Protein AF-A0A401RK71-F1 (afdb_monomer)

Radius of gyration: 22.91 Å; Cα contacts (8 Å, |Δi|>4): 150; chains: 1; bounding box: 46×30×60 Å

Sequence (146 aa):
MIRRAALREWEKRHPAGLNVVPADQKFPNTDPHWDNNRTRDRESMWDLREIVILGIKEATPRSQNFVKVFEVRQEKDETPSAFLKRLKEATRKYSGMDPDDPVAQGLLKVQFVTKSWPDIQKELQKLGGWSERQMEELLMCGTKCM

pLDDT: mean 89.31, std 7.31, range [56.97, 97.44]

Nearest PDB structures (foldseek):
  6hww-assembly1_A  TM=6.131E-01  e=3.857E-08  Murine leukemia virus
  6hwx-assembly1_A  TM=6.007E-01  e=9.084E-08  Murine leukemia virus
  6gza-assembly1_A  TM=9.324E-01  e=2.568E-05  Murine leukemia virus
  6gza-assembly1_B  TM=9.266E-01  e=6.361E-05  Murine leukemia virus
  5na2-assembly1_B  TM=4.641E-01  e=5.100E-03  Feline immunodeficiency virus (isolate Petaluma)

Structure (mmCIF, N/CA/C/O backbone):
data_AF-A0A401RK71-F1
#
_entry.id   AF-A0A401RK71-F1
#
loop_
_atom_site.group_PDB
_atom_site.id
_atom_site.type_symbol
_atom_site.label_atom_id
_atom_site.label_alt_id
_atom_site.label_comp_id
_atom_site.label_asym_id
_atom_site.label_entity_id
_atom_site.label_seq_id
_atom_site.pdbx_PDB_ins_code
_atom_site.Cartn_x
_atom_site.Cartn_y
_atom_site.Cartn_z
_atom_site.occupancy
_atom_site.B_iso_or_equiv
_atom_site.auth_seq_id
_atom_site.auth_comp_id
_atom_site.auth_asym_id
_atom_site.auth_atom_id
_atom_site.pdbx_PDB_model_num
ATOM 1 N N . MET A 1 1 ? 1.615 4.088 -23.167 1.00 85.75 1 MET A N 1
ATOM 2 C CA . MET A 1 1 ? 1.528 4.595 -21.774 1.00 85.75 1 MET A CA 1
ATOM 3 C C . MET A 1 1 ? 2.718 4.146 -20.928 1.00 85.75 1 MET A C 1
ATOM 5 O O . MET A 1 1 ? 3.445 5.014 -20.470 1.00 85.75 1 MET A O 1
ATOM 9 N N . ILE A 1 2 ? 2.983 2.837 -20.821 1.00 89.75 2 ILE A N 1
ATOM 10 C CA . ILE A 1 2 ? 4.098 2.242 -20.048 1.00 89.75 2 ILE A CA 1
ATOM 11 C C . ILE A 1 2 ? 5.460 2.875 -20.357 1.00 89.75 2 ILE A C 1
ATOM 13 O O . ILE A 1 2 ? 6.078 3.429 -19.457 1.00 89.75 2 ILE A O 1
ATOM 17 N N . ARG A 1 3 ? 5.898 2.882 -21.626 1.00 90.69 3 ARG A N 1
ATOM 18 C CA . ARG A 1 3 ? 7.203 3.452 -22.012 1.00 90.69 3 ARG A CA 1
ATOM 19 C C . ARG A 1 3 ? 7.369 4.905 -21.562 1.00 90.69 3 ARG A C 1
ATOM 21 O O . ARG A 1 3 ? 8.371 5.253 -20.960 1.00 90.69 3 ARG A O 1
ATOM 28 N N . ARG A 1 4 ? 6.363 5.753 -21.792 1.00 92.38 4 ARG A N 1
ATOM 29 C CA . ARG A 1 4 ? 6.404 7.167 -21.382 1.00 92.38 4 ARG A CA 1
ATOM 30 C C . ARG A 1 4 ? 6.546 7.326 -19.865 1.00 92.38 4 ARG A C 1
ATOM 32 O O . ARG A 1 4 ? 7.275 8.209 -19.429 1.00 92.38 4 ARG A O 1
ATOM 39 N N . ALA A 1 5 ? 5.843 6.511 -19.079 1.00 91.94 5 ALA A N 1
ATOM 40 C CA . ALA A 1 5 ? 5.959 6.529 -17.622 1.00 91.94 5 ALA A CA 1
ATOM 41 C C . ALA A 1 5 ? 7.342 6.039 -17.163 1.00 91.94 5 ALA A C 1
ATOM 43 O O . ALA A 1 5 ? 7.966 6.675 -16.322 1.00 91.94 5 ALA A O 1
ATOM 44 N N . ALA A 1 6 ? 7.846 4.980 -17.800 1.00 92.69 6 ALA A N 1
ATOM 45 C CA . ALA A 1 6 ? 9.162 4.404 -17.556 1.00 92.69 6 ALA A CA 1
ATOM 46 C C . ALA A 1 6 ? 10.297 5.423 -17.746 1.00 92.69 6 ALA A C 1
ATOM 48 O O . ALA A 1 6 ? 11.125 5.602 -16.860 1.00 92.69 6 ALA A O 1
ATOM 49 N N . LEU A 1 7 ? 10.294 6.126 -18.886 1.00 92.25 7 LEU A N 1
ATOM 50 C CA . LEU A 1 7 ? 11.311 7.126 -19.220 1.00 92.25 7 LEU A CA 1
ATOM 51 C C . LEU A 1 7 ? 11.302 8.294 -18.232 1.00 92.25 7 LEU A C 1
ATOM 53 O O . LEU A 1 7 ? 12.342 8.657 -17.696 1.00 92.25 7 LEU A O 1
ATOM 57 N N . ARG A 1 8 ? 10.111 8.827 -17.931 1.00 91.06 8 ARG A N 1
ATOM 58 C CA . ARG A 1 8 ? 9.947 9.917 -16.959 1.00 91.06 8 ARG A CA 1
ATOM 59 C C . ARG A 1 8 ? 10.480 9.541 -15.584 1.00 91.06 8 ARG A C 1
ATOM 61 O O . ARG A 1 8 ? 11.085 10.365 -14.911 1.00 91.06 8 ARG A O 1
ATOM 68 N N . GLU A 1 9 ? 10.205 8.320 -15.141 1.00 89.88 9 GLU A N 1
ATOM 69 C CA . GLU A 1 9 ? 10.644 7.853 -13.831 1.00 89.88 9 GLU A CA 1
ATOM 70 C C . GLU A 1 9 ? 12.154 7.571 -13.799 1.00 89.88 9 GLU A C 1
ATOM 72 O O . GLU A 1 9 ? 12.812 7.870 -12.805 1.00 89.88 9 GLU A O 1
ATOM 77 N N . TRP A 1 10 ? 12.731 7.084 -14.902 1.00 88.06 10 TRP A N 1
ATOM 78 C CA . TRP A 1 10 ? 14.181 6.954 -15.050 1.00 88.06 10 TRP A CA 1
ATOM 79 C C . TRP A 1 10 ? 14.895 8.305 -14.956 1.00 88.06 10 TRP A C 1
ATOM 81 O O . TRP A 1 10 ? 15.842 8.432 -14.184 1.00 88.06 10 TRP A O 1
ATOM 91 N N . GLU A 1 11 ? 14.422 9.312 -15.694 1.00 89.19 11 GLU A N 1
ATOM 92 C CA . GLU A 1 11 ? 14.987 10.670 -15.707 1.00 89.19 11 GLU A CA 1
ATOM 93 C C . GLU A 1 11 ? 14.926 11.340 -14.329 1.00 89.19 11 GLU A C 1
ATOM 95 O O . GLU A 1 11 ? 15.869 12.014 -13.925 1.00 89.19 11 GLU A O 1
ATOM 100 N N . LYS A 1 12 ? 13.844 11.125 -13.569 1.00 88.06 12 LYS A N 1
ATOM 101 C CA . LYS A 1 12 ? 13.742 11.616 -12.185 1.00 88.06 12 LYS A CA 1
ATOM 102 C C . LYS A 1 12 ? 14.789 10.993 -11.262 1.00 88.06 12 LYS A C 1
ATOM 104 O O . LYS A 1 12 ? 15.320 11.684 -10.399 1.00 88.06 12 LYS A O 1
ATOM 109 N N . ARG A 1 13 ? 15.044 9.687 -11.403 1.00 85.75 13 ARG A N 1
ATOM 110 C CA . ARG A 1 13 ? 15.998 8.9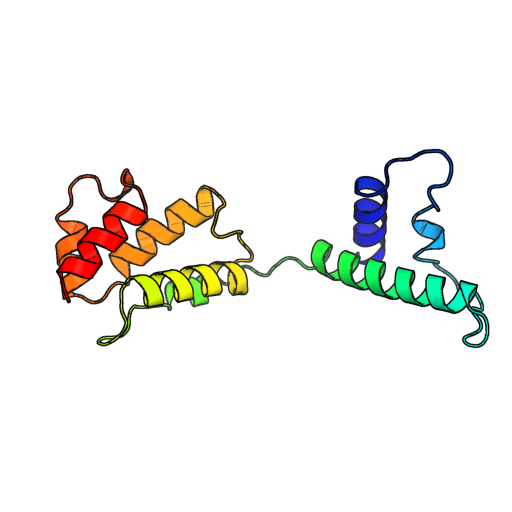41 -10.560 1.00 85.75 13 ARG A CA 1
ATOM 111 C C . ARG A 1 13 ? 17.449 9.186 -10.953 1.00 85.75 13 ARG A C 1
ATOM 113 O O . ARG A 1 13 ? 18.331 9.079 -10.108 1.00 85.75 13 ARG A O 1
ATOM 120 N N . HIS A 1 14 ? 17.675 9.523 -12.216 1.00 84.12 14 HIS A N 1
ATOM 121 C CA . HIS A 1 14 ? 18.986 9.786 -12.788 1.00 84.12 14 HIS A CA 1
ATOM 122 C C . HIS A 1 14 ? 18.979 11.183 -13.421 1.00 84.12 14 HIS A C 1
ATOM 124 O O . HIS A 1 14 ? 18.911 11.302 -14.649 1.00 84.12 14 HIS A O 1
ATOM 130 N N . PRO A 1 15 ? 19.001 12.250 -12.600 1.00 78.19 15 PRO A N 1
ATOM 131 C CA . PRO A 1 15 ? 19.027 13.614 -13.108 1.00 78.19 15 PRO A CA 1
ATOM 132 C C . PRO A 1 15 ? 20.245 13.822 -14.013 1.00 78.19 15 PRO A C 1
ATOM 134 O O . PRO A 1 15 ? 21.318 13.268 -13.768 1.00 78.19 15 PRO A O 1
ATOM 137 N N . ALA A 1 16 ? 20.066 14.609 -15.075 1.00 69.81 16 ALA A N 1
ATOM 138 C CA . ALA A 1 16 ? 21.075 14.787 -16.112 1.00 69.81 16 ALA A CA 1
ATOM 139 C C . ALA A 1 16 ? 22.424 15.245 -15.522 1.00 69.81 16 ALA A C 1
ATOM 141 O O . ALA A 1 16 ? 22.507 16.255 -14.825 1.00 69.81 16 ALA A O 1
ATOM 142 N N . GLY A 1 17 ? 23.481 14.497 -15.832 1.00 69.69 17 GLY A N 1
ATOM 143 C CA . GLY A 1 17 ? 24.851 14.748 -15.397 1.00 69.69 17 GLY A CA 1
ATOM 144 C C . GLY A 1 17 ? 25.845 14.023 -16.303 1.00 69.69 17 GLY A C 1
ATOM 145 O O . GLY A 1 17 ? 25.445 13.243 -17.173 1.00 69.69 17 GLY A O 1
ATOM 146 N N . LEU A 1 18 ? 27.147 14.269 -16.115 1.00 56.97 18 LEU A N 1
ATOM 147 C CA . LEU A 1 18 ? 28.174 13.520 -16.843 1.00 56.97 18 LEU A CA 1
ATOM 148 C C . LEU A 1 18 ? 28.004 12.021 -16.545 1.00 56.97 18 LEU A C 1
ATOM 150 O O . LEU A 1 18 ? 27.990 11.621 -15.385 1.00 56.97 18 LEU A O 1
ATOM 154 N N . ASN A 1 19 ? 27.920 11.207 -17.599 1.00 70.81 19 ASN A N 1
ATOM 155 C CA . ASN A 1 19 ? 27.836 9.739 -17.563 1.00 70.81 19 ASN A CA 1
ATOM 156 C C . ASN A 1 19 ? 26.460 9.120 -17.258 1.00 70.81 19 ASN A C 1
ATOM 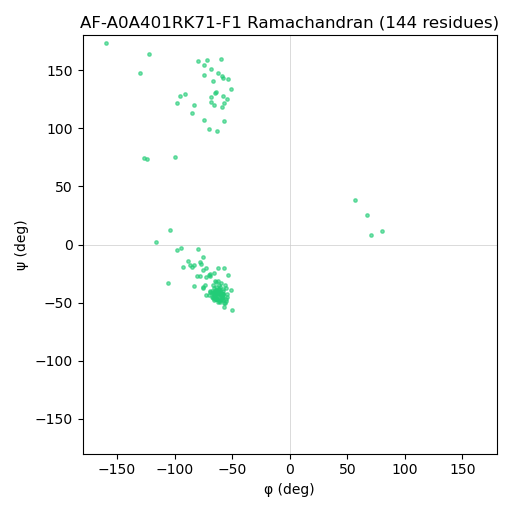158 O O . ASN A 1 19 ? 26.381 7.906 -17.066 1.00 70.81 19 ASN A O 1
ATOM 162 N N . VAL A 1 20 ? 25.366 9.889 -17.274 1.00 77.75 20 VAL A N 1
ATOM 163 C CA . VAL A 1 20 ? 24.018 9.296 -17.238 1.00 77.75 20 VAL A CA 1
ATOM 164 C C . VAL A 1 20 ? 23.602 8.876 -18.644 1.00 77.75 20 VAL A C 1
ATOM 166 O O . VAL A 1 20 ? 23.507 9.701 -19.552 1.00 77.75 20 VAL A O 1
ATOM 169 N N . VAL A 1 21 ? 23.340 7.582 -18.823 1.00 80.31 21 VAL A N 1
ATOM 170 C CA . VAL A 1 21 ? 22.805 7.052 -20.080 1.00 80.31 21 VAL A CA 1
ATOM 171 C C . VAL A 1 21 ? 21.364 7.551 -20.262 1.00 80.31 21 VAL A C 1
ATOM 173 O O . VAL A 1 21 ? 20.543 7.360 -19.354 1.00 80.31 21 VAL A O 1
ATOM 176 N N . PRO A 1 22 ? 21.035 8.162 -21.414 1.00 83.62 22 PRO A N 1
ATOM 177 C CA . PRO A 1 22 ? 19.683 8.607 -21.719 1.00 83.62 22 PRO A CA 1
ATOM 178 C C . PRO A 1 22 ? 18.636 7.494 -21.577 1.00 83.62 22 PRO A C 1
ATOM 180 O O . PRO A 1 22 ? 18.874 6.332 -21.917 1.00 83.62 22 PRO A O 1
ATOM 183 N N . ALA A 1 23 ? 17.453 7.851 -21.075 1.00 84.56 23 ALA A N 1
ATOM 184 C CA . ALA A 1 23 ? 16.382 6.895 -20.798 1.00 84.56 23 ALA A CA 1
ATOM 185 C C . ALA A 1 23 ? 15.936 6.124 -22.057 1.00 84.56 23 ALA A C 1
ATOM 187 O O . ALA A 1 23 ? 15.571 4.950 -21.994 1.00 84.56 23 ALA A O 1
ATOM 188 N N . ASP A 1 24 ? 15.979 6.771 -23.219 1.00 85.88 24 ASP A N 1
ATOM 189 C CA . ASP A 1 24 ? 15.628 6.200 -24.518 1.00 85.88 24 ASP A CA 1
ATOM 190 C C . ASP A 1 24 ? 16.623 5.136 -25.002 1.00 85.88 24 ASP A C 1
ATOM 192 O O . ASP A 1 24 ? 16.200 4.214 -25.698 1.00 85.88 24 ASP A O 1
ATOM 196 N N . GLN A 1 25 ? 17.892 5.192 -24.580 1.00 86.19 25 GLN A N 1
ATOM 197 C CA . GLN A 1 25 ? 18.854 4.104 -24.799 1.00 86.19 25 GLN A CA 1
ATOM 198 C C . GLN A 1 25 ? 18.579 2.890 -23.902 1.00 86.19 25 GLN A C 1
ATOM 200 O O . GLN A 1 25 ? 18.879 1.765 -24.295 1.00 86.19 25 GLN A O 1
ATOM 205 N N . LYS A 1 26 ? 17.986 3.094 -22.718 1.00 87.38 26 LYS A N 1
ATOM 206 C CA . LYS A 1 26 ? 17.570 2.001 -21.819 1.00 87.38 26 LYS A CA 1
ATOM 207 C C . LYS A 1 26 ? 16.235 1.373 -22.224 1.00 87.38 26 LYS A C 1
ATOM 209 O O . LYS A 1 26 ? 16.005 0.198 -21.960 1.00 87.38 26 LYS A O 1
ATOM 214 N N . PHE A 1 27 ? 15.366 2.134 -22.893 1.00 91.62 27 PHE A N 1
ATOM 215 C CA . PHE A 1 27 ? 14.113 1.643 -23.472 1.00 91.62 27 PHE A CA 1
ATOM 216 C C . PHE A 1 27 ? 14.020 2.006 -24.965 1.00 91.62 27 PHE A C 1
ATOM 218 O O . PHE A 1 27 ? 13.245 2.907 -25.333 1.00 91.62 27 PHE A O 1
ATOM 225 N N . PRO A 1 28 ? 14.775 1.307 -25.836 1.00 90.38 28 PRO A N 1
ATOM 226 C CA . PRO A 1 28 ? 14.783 1.582 -27.268 1.00 90.38 28 PRO A CA 1
ATOM 227 C C . PRO A 1 28 ? 13.399 1.362 -27.900 1.00 90.38 28 PRO A C 1
ATOM 229 O O . PRO A 1 28 ? 12.606 0.535 -27.451 1.00 90.38 28 PRO A O 1
ATOM 232 N N . ASN A 1 29 ? 13.085 2.154 -28.930 1.00 89.38 29 ASN A N 1
ATOM 233 C CA . ASN A 1 29 ? 11.833 2.053 -29.703 1.00 89.38 29 ASN A CA 1
ATOM 234 C C . ASN A 1 29 ? 11.929 1.083 -30.888 1.00 89.38 29 ASN A C 1
ATOM 236 O O . ASN A 1 29 ? 10.914 0.736 -31.486 1.00 89.38 29 ASN A O 1
ATOM 240 N N . THR A 1 30 ? 13.145 0.702 -31.252 1.00 90.31 30 THR A N 1
ATOM 241 C CA . THR A 1 30 ? 13.470 -0.206 -32.350 1.00 90.31 30 THR A CA 1
ATOM 242 C C . THR A 1 30 ? 14.264 -1.374 -31.793 1.00 90.31 30 THR A C 1
ATOM 244 O O . THR A 1 30 ? 14.787 -1.281 -30.683 1.00 90.31 30 THR A O 1
ATOM 247 N N . ASP A 1 31 ? 14.373 -2.457 -32.559 1.00 90.69 31 ASP A N 1
ATOM 248 C CA . ASP A 1 31 ? 15.255 -3.564 -32.199 1.00 90.69 31 ASP A CA 1
ATOM 249 C C . ASP A 1 31 ? 16.706 -3.053 -32.066 1.00 90.69 31 ASP A C 1
ATOM 251 O O . ASP A 1 31 ? 17.245 -2.518 -33.038 1.00 90.69 31 ASP A O 1
ATOM 255 N N . PRO A 1 32 ? 17.330 -3.148 -30.876 1.00 90.19 32 PRO A N 1
ATOM 256 C CA . PRO A 1 32 ? 18.712 -2.729 -30.680 1.00 90.19 32 PRO A CA 1
ATOM 257 C C . PRO A 1 32 ? 19.732 -3.769 -31.174 1.00 90.19 32 PRO A C 1
ATOM 259 O O . PRO A 1 32 ? 20.930 -3.500 -31.107 1.00 90.19 32 PRO A O 1
ATOM 262 N N . HIS A 1 33 ? 19.281 -4.942 -31.640 1.00 94.19 33 HIS A N 1
ATOM 263 C CA . HIS A 1 33 ? 20.123 -6.064 -32.067 1.00 94.19 33 HIS A CA 1
ATOM 264 C C . HIS A 1 33 ? 21.101 -6.545 -30.980 1.00 94.19 33 HIS A C 1
ATOM 266 O O . HIS A 1 33 ? 22.247 -6.897 -31.263 1.00 94.19 33 HIS A O 1
ATOM 272 N N . TRP A 1 34 ? 20.649 -6.551 -29.723 1.00 92.81 34 TRP A N 1
ATOM 273 C CA . TRP A 1 34 ? 21.445 -7.020 -28.590 1.00 92.81 34 TRP A CA 1
ATOM 274 C C . TRP A 1 34 ? 21.746 -8.520 -28.689 1.00 92.81 34 TRP A C 1
ATOM 276 O O . TRP A 1 34 ? 20.842 -9.340 -28.846 1.00 92.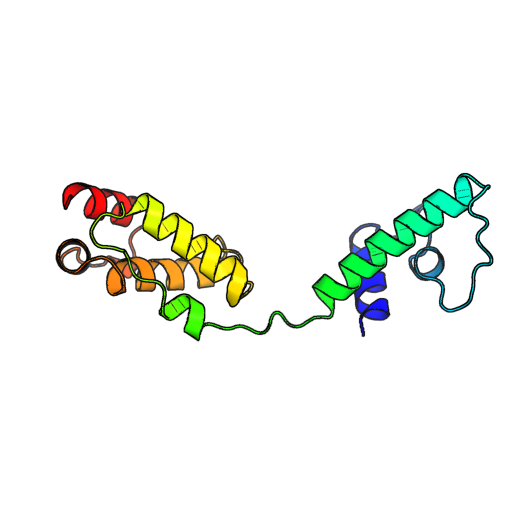81 34 TRP A O 1
ATOM 286 N 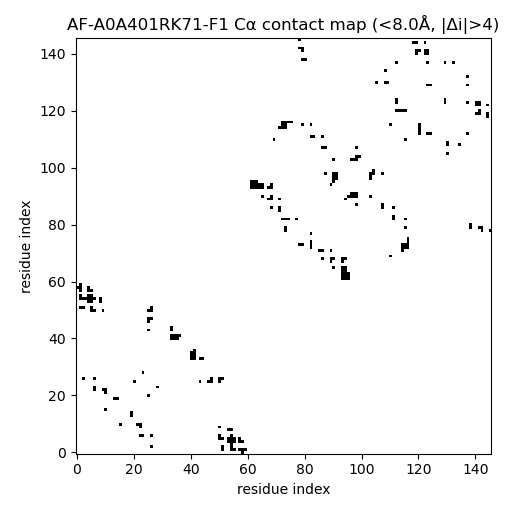N . ASP A 1 35 ? 23.017 -8.881 -28.530 1.00 95.06 35 ASP A N 1
ATOM 287 C CA . ASP A 1 35 ? 23.500 -10.260 -28.558 1.00 95.06 35 ASP A CA 1
ATOM 288 C C . ASP A 1 35 ? 23.654 -10.807 -27.132 1.00 95.06 35 ASP A C 1
ATOM 290 O O . ASP A 1 35 ? 24.432 -10.298 -26.326 1.00 95.06 35 ASP A O 1
ATOM 294 N N . ASN A 1 36 ? 22.955 -11.899 -26.814 1.00 91.56 36 ASN A N 1
ATOM 295 C CA . ASN A 1 36 ? 23.000 -12.518 -25.485 1.00 91.56 36 ASN A CA 1
ATOM 296 C C . ASN A 1 36 ? 24.405 -13.035 -25.108 1.00 91.56 36 ASN A C 1
ATOM 298 O O . ASN A 1 36 ? 24.713 -13.203 -23.929 1.00 91.56 36 ASN A O 1
ATOM 302 N N . ASN A 1 37 ? 25.289 -13.260 -26.083 1.00 96.12 37 ASN A N 1
ATOM 303 C CA . ASN A 1 37 ? 26.667 -13.671 -25.815 1.00 96.12 37 ASN A CA 1
ATOM 304 C C . ASN A 1 37 ? 27.563 -12.505 -25.366 1.00 96.12 37 ASN A C 1
ATOM 306 O O . ASN A 1 37 ? 28.647 -12.732 -24.825 1.00 96.12 37 ASN A O 1
ATOM 310 N N . ARG A 1 38 ? 27.130 -11.251 -25.549 1.00 96.19 38 ARG A N 1
ATOM 311 C CA . ARG A 1 38 ? 27.893 -10.060 -25.164 1.00 96.19 38 ARG A CA 1
ATOM 312 C C . ARG A 1 38 ? 27.460 -9.566 -23.789 1.00 96.19 38 ARG A C 1
ATOM 314 O O . ARG A 1 38 ? 26.291 -9.305 -23.530 1.00 96.19 38 ARG A O 1
ATOM 321 N N . THR A 1 39 ? 28.420 -9.378 -22.885 1.00 94.81 39 THR A N 1
ATOM 322 C CA . THR A 1 39 ? 28.145 -8.911 -21.512 1.00 94.81 39 THR A CA 1
ATOM 323 C C . THR A 1 39 ? 27.437 -7.556 -21.472 1.00 94.81 39 THR A C 1
ATOM 325 O O . THR A 1 39 ? 26.429 -7.431 -20.789 1.00 94.81 39 THR A O 1
ATOM 328 N N . ARG A 1 40 ? 27.886 -6.584 -22.273 1.00 90.81 40 ARG A N 1
ATOM 329 C CA . ARG A 1 40 ? 27.269 -5.248 -22.361 1.00 90.81 40 ARG A CA 1
ATOM 330 C C . ARG A 1 40 ? 25.804 -5.286 -22.820 1.00 90.81 40 ARG A C 1
ATOM 332 O O . ARG A 1 40 ? 24.971 -4.503 -22.365 1.00 90.81 40 ARG A O 1
ATOM 339 N N . ASP A 1 41 ? 25.489 -6.198 -23.730 1.00 93.88 41 ASP A N 1
ATOM 340 C CA . ASP A 1 41 ? 24.144 -6.334 -24.284 1.00 93.88 41 ASP A CA 1
ATOM 341 C C . ASP A 1 41 ? 23.215 -6.999 -23.264 1.00 93.88 41 ASP A C 1
ATOM 343 O O . ASP A 1 41 ? 22.074 -6.574 -23.101 1.00 93.88 41 ASP A O 1
ATOM 347 N N . ARG A 1 42 ? 23.724 -7.964 -22.485 1.00 95.00 42 ARG A N 1
ATOM 348 C CA . ARG A 1 42 ? 22.997 -8.547 -21.345 1.00 95.00 42 ARG A CA 1
ATOM 349 C C . ARG A 1 42 ? 22.676 -7.521 -20.259 1.00 95.00 42 ARG A C 1
ATOM 351 O O . ARG A 1 42 ? 21.556 -7.519 -19.757 1.00 95.00 42 ARG A O 1
ATOM 358 N N . GLU A 1 43 ? 23.615 -6.636 -19.928 1.00 92.19 43 GLU A N 1
ATOM 359 C CA . GLU A 1 43 ? 23.356 -5.515 -19.008 1.00 92.19 43 GLU A CA 1
ATOM 360 C C . GLU A 1 43 ? 22.220 -4.633 -19.537 1.00 92.19 43 GLU A C 1
ATOM 362 O O . GLU A 1 43 ? 21.267 -4.340 -18.821 1.00 92.19 43 GLU A O 1
ATOM 367 N N . SER A 1 44 ? 22.256 -4.308 -20.831 1.00 91.31 44 SER A N 1
ATOM 368 C CA . SER A 1 44 ? 21.213 -3.502 -21.472 1.00 91.31 44 SER A CA 1
ATOM 369 C C . SER A 1 44 ? 19.841 -4.200 -21.466 1.00 91.31 44 SER A C 1
ATOM 371 O O . SER A 1 44 ? 18.817 -3.553 -21.247 1.00 91.31 44 SER A O 1
ATOM 373 N N . MET A 1 45 ? 19.799 -5.527 -21.630 1.00 93.62 45 MET A N 1
ATOM 374 C CA . MET A 1 45 ? 18.572 -6.321 -21.480 1.00 93.62 45 MET A CA 1
ATOM 375 C C . MET A 1 45 ? 18.033 -6.306 -20.042 1.00 93.62 45 MET A C 1
ATOM 377 O O . MET A 1 45 ? 16.816 -6.245 -19.845 1.00 93.62 45 MET A O 1
ATOM 381 N N . TRP A 1 46 ? 18.907 -6.373 -19.033 1.00 93.00 46 TRP A N 1
ATOM 382 C CA . TRP A 1 46 ? 18.502 -6.254 -17.630 1.00 93.00 46 TRP A CA 1
ATOM 383 C C . TRP A 1 46 ? 17.936 -4.873 -17.325 1.00 93.00 46 TRP A C 1
ATOM 385 O O . TRP A 1 46 ? 16.842 -4.792 -16.762 1.00 93.00 46 TRP A O 1
ATOM 395 N N . ASP A 1 47 ? 18.595 -3.816 -17.790 1.00 90.94 47 ASP A N 1
ATOM 396 C CA . ASP A 1 47 ? 18.097 -2.450 -17.645 1.00 90.94 47 ASP A CA 1
ATOM 397 C C . ASP A 1 47 ? 16.729 -2.275 -18.319 1.00 90.94 47 ASP A C 1
ATOM 399 O O . ASP A 1 47 ? 15.811 -1.693 -17.735 1.00 90.94 47 ASP A O 1
ATOM 403 N N . LEU A 1 48 ? 16.552 -2.836 -19.525 1.00 92.81 48 LEU A N 1
ATOM 404 C CA . LEU A 1 48 ? 15.265 -2.821 -20.221 1.00 92.81 48 LEU A CA 1
ATOM 405 C C . LEU A 1 48 ? 14.181 -3.534 -19.402 1.00 92.81 48 LEU A C 1
ATOM 407 O O . LEU A 1 48 ? 13.047 -3.061 -19.300 1.00 92.81 48 LEU A O 1
ATOM 411 N N . ARG A 1 49 ? 14.503 -4.680 -18.797 1.00 93.31 49 ARG A N 1
ATOM 412 C CA . ARG A 1 49 ? 13.557 -5.404 -17.942 1.00 93.31 49 ARG A CA 1
ATOM 413 C C . ARG A 1 49 ? 13.149 -4.557 -16.736 1.00 93.31 49 ARG A C 1
ATOM 415 O O . ARG A 1 49 ? 11.958 -4.479 -16.431 1.00 93.31 49 ARG A O 1
ATOM 422 N N . GLU A 1 50 ? 14.104 -3.927 -16.059 1.00 92.12 50 GLU A N 1
ATOM 423 C CA . GLU A 1 50 ? 13.827 -3.085 -14.893 1.00 92.12 50 GLU A CA 1
ATOM 424 C C . GLU A 1 50 ? 12.986 -1.858 -15.252 1.00 92.12 50 GLU A C 1
ATOM 426 O O . GLU A 1 50 ? 11.966 -1.597 -14.603 1.00 92.12 50 GLU A O 1
ATOM 431 N N . ILE A 1 51 ? 13.351 -1.145 -16.321 1.00 92.81 51 ILE A N 1
ATOM 432 C CA . ILE A 1 51 ? 12.637 0.060 -16.749 1.00 92.81 51 ILE A CA 1
ATOM 433 C C . ILE A 1 51 ? 11.216 -0.281 -17.235 1.00 92.81 51 ILE A C 1
ATOM 435 O O . ILE A 1 51 ? 10.277 0.456 -16.940 1.00 92.81 51 ILE A O 1
ATOM 439 N N . VAL A 1 52 ? 10.997 -1.433 -17.885 1.00 93.25 52 VAL A N 1
ATOM 440 C CA . VAL A 1 52 ? 9.649 -1.905 -18.261 1.00 93.25 52 VAL A CA 1
ATOM 441 C C . VAL A 1 52 ? 8.792 -2.193 -17.027 1.00 93.25 52 VAL A C 1
ATOM 443 O O . VAL A 1 52 ? 7.649 -1.734 -16.964 1.00 93.25 52 VAL A O 1
ATOM 446 N N . ILE A 1 53 ? 9.327 -2.906 -16.028 1.00 91.50 53 ILE A N 1
ATOM 447 C CA . ILE A 1 53 ? 8.613 -3.185 -14.768 1.00 91.50 53 ILE A CA 1
ATOM 448 C C . ILE A 1 53 ? 8.224 -1.875 -14.079 1.00 91.50 53 ILE A C 1
ATOM 450 O O . ILE A 1 53 ? 7.097 -1.732 -13.599 1.00 91.50 53 ILE A O 1
ATOM 454 N N . LEU A 1 54 ? 9.140 -0.911 -14.051 1.00 89.00 54 LEU A N 1
ATOM 455 C CA . LEU A 1 54 ? 8.899 0.408 -13.484 1.00 89.00 54 LEU A CA 1
ATOM 456 C C . LEU A 1 54 ? 7.802 1.159 -14.247 1.00 89.00 54 LEU A C 1
ATOM 458 O O . LEU A 1 54 ? 6.843 1.635 -13.647 1.00 89.00 54 LEU A O 1
ATOM 462 N N . GLY A 1 55 ? 7.876 1.172 -15.577 1.00 91.06 55 GLY A N 1
ATOM 463 C CA . GLY A 1 55 ? 6.852 1.767 -16.428 1.00 91.06 55 GLY A CA 1
ATOM 464 C C . GLY A 1 55 ? 5.466 1.166 -16.222 1.00 91.06 55 GLY A C 1
ATOM 465 O O . GLY A 1 55 ? 4.481 1.896 -16.257 1.00 91.06 55 GLY A O 1
ATOM 466 N N . ILE A 1 56 ? 5.372 -0.149 -16.003 1.00 89.25 56 ILE A N 1
ATOM 467 C CA . ILE A 1 56 ? 4.101 -0.823 -15.704 1.00 89.25 56 ILE A CA 1
ATOM 468 C C . ILE A 1 56 ? 3.567 -0.360 -14.350 1.00 89.25 56 ILE A C 1
ATOM 470 O O . ILE A 1 56 ? 2.386 -0.024 -14.261 1.00 89.25 56 ILE A O 1
ATOM 474 N N . LYS A 1 57 ? 4.418 -0.308 -13.318 1.00 83.44 57 LYS A N 1
ATOM 475 C CA . LYS A 1 57 ? 4.029 0.156 -11.976 1.00 83.44 57 LYS A CA 1
ATOM 476 C C . LYS A 1 57 ? 3.475 1.581 -11.993 1.00 83.44 57 LYS A C 1
ATOM 478 O O . LYS A 1 57 ? 2.483 1.831 -11.321 1.00 83.44 57 LYS A O 1
ATOM 483 N N . GLU A 1 58 ? 4.078 2.465 -12.784 1.00 86.44 58 GLU A N 1
ATOM 484 C CA . GLU A 1 58 ? 3.681 3.875 -12.869 1.00 86.44 58 GLU A CA 1
ATOM 485 C C . GLU A 1 58 ? 2.500 4.125 -13.817 1.00 86.44 58 GLU A C 1
ATOM 487 O O . GLU A 1 58 ? 1.672 5.001 -13.579 1.00 86.44 58 GLU A O 1
ATOM 492 N N . ALA A 1 59 ? 2.407 3.381 -14.924 1.00 85.19 59 ALA A N 1
ATOM 493 C CA . ALA A 1 59 ? 1.356 3.590 -15.920 1.00 85.19 59 ALA A CA 1
ATOM 494 C C . ALA A 1 59 ? 0.047 2.868 -15.592 1.00 85.19 59 ALA A C 1
ATOM 496 O O . ALA A 1 59 ? -0.980 3.207 -16.179 1.00 85.19 59 ALA A O 1
ATOM 497 N N . THR A 1 60 ? 0.080 1.856 -14.724 1.00 76.06 60 THR A N 1
ATOM 498 C CA . THR A 1 60 ? -1.118 1.118 -14.321 1.00 76.06 60 THR A CA 1
ATOM 499 C C . THR A 1 60 ? -1.789 1.879 -13.182 1.00 76.06 60 THR A C 1
ATOM 501 O O . THR A 1 60 ? -1.220 1.931 -12.089 1.00 76.06 60 THR A O 1
ATOM 504 N N . PRO A 1 61 ? -2.996 2.445 -13.375 1.00 66.06 61 PRO A N 1
ATOM 505 C CA . PRO A 1 61 ? -3.766 2.964 -12.257 1.00 66.06 61 PRO A CA 1
ATOM 506 C C . PRO A 1 61 ? -3.953 1.812 -11.274 1.00 66.06 61 PRO A C 1
ATOM 508 O O . PRO A 1 61 ? -4.481 0.764 -11.654 1.00 66.06 61 PRO A O 1
ATOM 511 N N . ARG A 1 62 ? -3.508 1.967 -10.024 1.00 66.88 62 ARG A N 1
ATOM 512 C CA . ARG A 1 62 ? -3.892 1.019 -8.976 1.00 66.88 62 ARG A CA 1
ATOM 513 C C . ARG A 1 62 ? -5.405 1.145 -8.850 1.00 66.88 62 ARG A C 1
ATOM 515 O O . ARG A 1 62 ? -5.883 2.107 -8.259 1.00 66.88 62 ARG A O 1
ATOM 522 N N . SER A 1 63 ? -6.159 0.250 -9.490 1.00 64.06 63 SER A N 1
ATOM 523 C CA . SER A 1 63 ? -7.616 0.236 -9.398 1.00 64.06 63 SER A CA 1
ATOM 524 C C . SER A 1 63 ? -7.960 0.115 -7.921 1.00 64.06 63 SER A C 1
ATOM 526 O O . SER A 1 63 ? -7.731 -0.938 -7.323 1.00 64.06 63 SER A O 1
ATOM 528 N N . GLN A 1 64 ? -8.418 1.208 -7.317 1.00 75.62 64 GLN A N 1
ATOM 529 C CA . GLN A 1 64 ? -8.632 1.242 -5.883 1.00 75.62 64 GLN A CA 1
ATOM 530 C C . GLN A 1 64 ? -9.889 0.436 -5.577 1.00 75.62 64 GLN A C 1
ATOM 532 O O . GLN A 1 64 ? -11.006 0.851 -5.873 1.00 75.62 64 GLN A O 1
ATOM 537 N N . ASN A 1 65 ? -9.709 -0.748 -5.004 1.00 84.25 65 ASN A N 1
ATOM 538 C CA . ASN A 1 65 ? -10.797 -1.598 -4.559 1.00 84.25 65 ASN A CA 1
ATOM 539 C C . ASN A 1 65 ? -10.982 -1.435 -3.048 1.00 84.25 65 ASN A C 1
ATOM 541 O O . ASN A 1 65 ? -10.595 -2.291 -2.252 1.00 84.25 65 ASN A O 1
ATOM 545 N N . PHE A 1 66 ? -11.577 -0.309 -2.655 1.00 83.69 66 PHE A N 1
ATOM 546 C CA . PHE A 1 66 ? -11.884 -0.039 -1.250 1.00 83.69 66 PHE A CA 1
ATOM 547 C C . PHE A 1 66 ? -12.927 -0.995 -0.674 1.00 83.69 66 PHE A C 1
ATOM 549 O O . PHE A 1 66 ? -12.900 -1.245 0.525 1.00 83.69 66 PHE A O 1
ATOM 556 N N . VAL A 1 67 ? -13.786 -1.589 -1.509 1.00 88.38 67 VAL A N 1
ATOM 557 C CA . VAL A 1 67 ? -14.757 -2.602 -1.068 1.00 88.38 67 VAL A CA 1
ATOM 558 C C . VAL A 1 67 ? -14.035 -3.742 -0.347 1.00 88.38 67 VAL A C 1
ATOM 560 O O . VAL A 1 67 ? -14.360 -4.037 0.800 1.00 88.38 67 VAL A O 1
ATOM 563 N N . LYS A 1 68 ? -12.962 -4.278 -0.942 1.00 89.38 68 LYS A N 1
ATOM 564 C CA . LYS A 1 68 ? -12.147 -5.332 -0.314 1.00 89.38 68 LYS A CA 1
ATOM 565 C C . LYS A 1 68 ? -11.436 -4.887 0.961 1.00 89.38 68 LYS A C 1
ATOM 567 O O . LYS A 1 68 ? -11.238 -5.703 1.854 1.00 89.38 68 LYS A O 1
ATOM 572 N N . VAL A 1 69 ? -11.039 -3.617 1.063 1.00 90.00 69 VAL A N 1
ATOM 573 C CA . VAL A 1 69 ? -10.466 -3.068 2.306 1.00 90.00 69 VAL A CA 1
ATOM 574 C C . VAL A 1 69 ? -11.538 -3.018 3.399 1.00 90.00 69 VAL A C 1
ATOM 576 O O . VAL A 1 69 ? -11.275 -3.368 4.546 1.00 90.00 69 VAL A O 1
ATOM 579 N N . PHE A 1 70 ? -12.768 -2.637 3.048 1.00 90.12 70 PHE A N 1
ATOM 580 C CA . PHE A 1 70 ? -13.871 -2.483 3.995 1.00 90.12 70 PHE A CA 1
ATOM 581 C C . PHE A 1 70 ? -14.517 -3.793 4.463 1.00 90.12 70 PHE A C 1
ATOM 583 O O . PHE A 1 70 ? -15.218 -3.801 5.484 1.00 90.12 70 PHE A O 1
ATOM 590 N N . GLU A 1 71 ? -14.277 -4.880 3.735 1.00 94.12 71 GLU A N 1
ATOM 591 C CA . GLU A 1 71 ? -14.677 -6.243 4.092 1.00 94.12 71 GLU A CA 1
ATOM 592 C C . GLU A 1 71 ? -13.800 -6.858 5.190 1.00 94.12 71 GLU A C 1
ATOM 594 O O . GLU A 1 71 ? -14.259 -7.752 5.900 1.00 94.12 71 GLU A O 1
ATOM 599 N N . VAL A 1 72 ? -12.571 -6.363 5.381 1.00 95.62 72 VAL A N 1
ATOM 600 C CA . VAL A 1 72 ? -11.661 -6.856 6.423 1.00 95.62 72 VAL A CA 1
ATOM 601 C C . VAL A 1 72 ? -12.238 -6.545 7.807 1.00 95.62 72 VAL A C 1
ATOM 603 O O . VAL A 1 72 ? -12.475 -5.388 8.156 1.00 95.62 72 VAL A O 1
ATOM 606 N N . ARG A 1 73 ? -12.472 -7.599 8.592 1.00 97.12 73 ARG A N 1
ATOM 607 C CA . ARG A 1 73 ? -12.973 -7.564 9.974 1.00 97.12 73 ARG A CA 1
ATOM 608 C C . ARG A 1 73 ? -12.100 -8.424 10.863 1.00 97.12 73 ARG A C 1
ATOM 610 O O . ARG A 1 73 ? -11.575 -9.425 10.377 1.00 97.12 73 ARG A O 1
ATOM 617 N N . GLN A 1 74 ? -11.966 -8.029 12.122 1.00 97.31 74 GLN A N 1
ATOM 618 C CA . GLN A 1 74 ? -11.246 -8.807 13.118 1.00 97.31 74 GLN A CA 1
ATOM 619 C C . GLN A 1 74 ? -11.975 -10.130 13.346 1.00 97.31 74 GLN A C 1
ATOM 621 O O . GLN A 1 74 ? -13.197 -10.151 13.515 1.00 97.31 74 GLN A O 1
ATOM 626 N N . GLU A 1 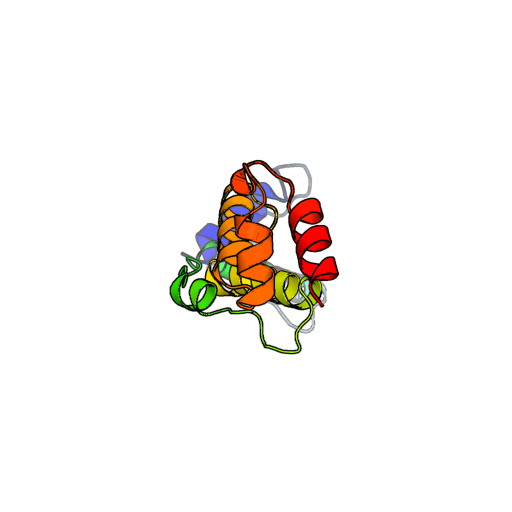75 ? -11.232 -11.227 13.315 1.00 96.25 75 GLU A N 1
ATOM 627 C CA . GLU A 1 75 ? -11.773 -12.546 13.643 1.00 96.25 75 GLU A CA 1
ATOM 628 C C . GLU A 1 75 ? -11.852 -12.724 15.166 1.00 96.25 75 GLU A C 1
ATOM 630 O O . GLU A 1 75 ? -11.155 -12.042 15.915 1.00 96.25 75 GLU A O 1
ATOM 635 N N . LYS A 1 76 ? -12.709 -13.639 15.638 1.00 92.00 76 LYS A N 1
ATOM 636 C CA . LYS A 1 76 ? -12.979 -13.830 17.074 1.00 92.00 76 LYS A CA 1
ATOM 637 C C . LYS A 1 76 ? -11.709 -14.069 17.900 1.00 92.00 76 LYS A C 1
ATOM 639 O O . LYS A 1 76 ? -11.575 -13.500 18.976 1.00 92.00 76 LYS A O 1
ATOM 644 N N . ASP A 1 77 ? -10.799 -14.887 17.380 1.00 93.31 77 ASP A N 1
ATOM 645 C CA . ASP A 1 77 ? -9.571 -15.301 18.069 1.00 93.31 77 ASP A CA 1
ATOM 646 C C . ASP A 1 77 ? -8.325 -14.571 17.519 1.00 93.31 77 ASP A C 1
ATOM 648 O O . ASP A 1 77 ? -7.185 -14.955 17.784 1.00 93.31 77 ASP A O 1
ATOM 652 N N . GLU A 1 78 ? -8.523 -13.513 16.724 1.00 95.94 78 GLU A N 1
ATOM 653 C CA . GLU A 1 78 ? -7.441 -12.703 16.165 1.00 95.94 78 GLU A CA 1
ATOM 654 C C . GLU A 1 78 ? -7.101 -11.542 17.099 1.00 95.94 78 GLU A C 1
ATOM 656 O O . GLU A 1 78 ? -7.960 -10.750 17.493 1.00 95.94 78 GLU A O 1
ATOM 661 N N . THR A 1 79 ? -5.816 -11.380 17.409 1.00 95.88 79 THR A N 1
ATOM 662 C CA . THR A 1 79 ? -5.360 -10.263 18.239 1.00 95.88 79 THR A CA 1
ATOM 663 C C . THR A 1 79 ? -5.512 -8.919 17.507 1.00 95.88 79 THR A C 1
ATOM 665 O O . THR A 1 79 ? -5.367 -8.858 16.282 1.00 95.88 79 THR A O 1
ATOM 668 N N . PRO A 1 80 ? -5.722 -7.795 18.219 1.00 95.50 80 PRO A N 1
ATOM 669 C CA . PRO A 1 80 ? -5.820 -6.475 17.598 1.00 95.50 80 PRO A CA 1
ATOM 670 C C . PRO A 1 80 ? -4.589 -6.109 16.755 1.00 95.50 80 PRO A C 1
ATOM 672 O O . PRO A 1 80 ? -4.711 -5.483 15.705 1.00 95.50 80 PRO A O 1
ATOM 675 N N . SER A 1 81 ? -3.391 -6.529 17.169 1.00 96.19 81 SER A N 1
ATOM 676 C CA . SER A 1 81 ? -2.161 -6.291 16.407 1.00 96.19 81 SER A CA 1
ATOM 677 C C . SER A 1 81 ? -2.110 -7.093 15.102 1.00 96.19 81 SER A C 1
ATOM 679 O O . SER A 1 81 ? -1.719 -6.544 14.067 1.00 96.19 81 SER A O 1
ATOM 681 N N . ALA A 1 82 ? -2.544 -8.359 15.115 1.00 97.31 82 ALA A N 1
ATOM 682 C CA . ALA A 1 82 ? -2.665 -9.175 13.907 1.00 97.31 82 ALA A CA 1
ATOM 683 C C . ALA A 1 82 ? -3.715 -8.593 12.947 1.00 97.31 82 ALA A C 1
ATOM 685 O O . ALA A 1 82 ? -3.440 -8.430 11.754 1.00 97.31 82 ALA A O 1
ATOM 686 N N . PHE A 1 83 ? -4.853 -8.159 13.489 1.00 97.44 83 PHE A N 1
ATOM 687 C CA . PHE A 1 83 ? -5.900 -7.488 12.731 1.00 97.44 83 PHE A CA 1
ATOM 688 C C . PHE A 1 83 ? -5.408 -6.195 12.068 1.00 97.44 83 PHE A C 1
ATOM 690 O O . PHE A 1 83 ? -5.592 -6.010 10.862 1.00 97.44 83 PHE A O 1
ATOM 697 N N . LEU A 1 84 ? -4.715 -5.322 12.809 1.00 96.31 84 LEU A N 1
ATOM 698 C CA . LEU A 1 84 ? -4.145 -4.098 12.242 1.00 96.31 84 LEU A CA 1
ATOM 699 C C . LEU A 1 84 ? -3.134 -4.407 11.132 1.00 96.31 84 LEU A C 1
ATOM 701 O O . LEU A 1 84 ? -3.134 -3.739 10.096 1.00 96.31 84 LEU A O 1
ATOM 705 N N . LYS A 1 85 ? -2.281 -5.421 11.320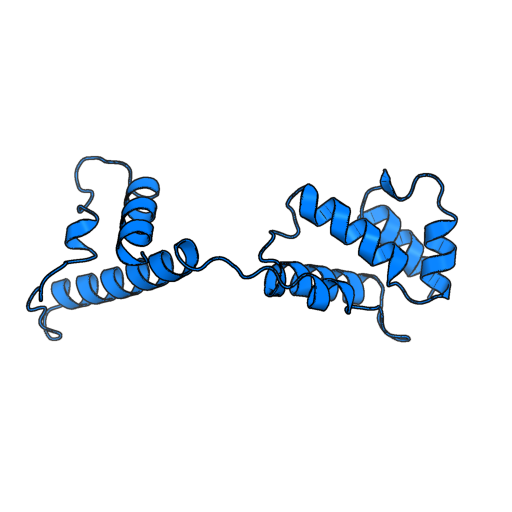 1.00 96.88 85 LYS A N 1
ATOM 706 C CA . LYS A 1 85 ? -1.325 -5.844 10.291 1.00 96.88 85 LYS A CA 1
ATOM 707 C C . LYS A 1 85 ? -2.053 -6.244 9.005 1.00 96.88 85 LYS A C 1
ATOM 709 O O . LYS A 1 85 ? -1.702 -5.756 7.929 1.00 96.88 85 LYS A O 1
ATOM 714 N N . ARG A 1 86 ? -3.108 -7.053 9.116 1.00 97.25 86 ARG A N 1
ATOM 715 C CA . ARG A 1 86 ? -3.918 -7.506 7.976 1.00 97.25 86 ARG A CA 1
ATOM 716 C C . ARG A 1 86 ? -4.679 -6.356 7.308 1.00 97.25 86 ARG A C 1
ATOM 718 O O . ARG A 1 86 ? -4.738 -6.302 6.080 1.00 97.25 86 ARG A O 1
ATOM 725 N N . LEU A 1 87 ? -5.178 -5.391 8.084 1.00 95.44 87 LEU A N 1
ATOM 726 C CA . LEU A 1 87 ? -5.755 -4.144 7.567 1.00 95.44 87 LEU A CA 1
ATOM 727 C C . LEU A 1 87 ? -4.734 -3.327 6.760 1.00 95.44 87 LEU A C 1
ATOM 729 O O . LEU A 1 87 ? -5.029 -2.942 5.630 1.00 95.44 87 LEU A O 1
ATOM 733 N N . LYS A 1 88 ? -3.521 -3.099 7.288 1.00 95.19 88 LYS A N 1
ATOM 734 C CA . LYS A 1 88 ? -2.447 -2.384 6.569 1.00 95.19 88 LYS A CA 1
ATOM 735 C C . LYS A 1 88 ? -2.079 -3.092 5.261 1.00 95.19 88 LYS A C 1
ATOM 737 O O . LYS A 1 88 ? -1.927 -2.448 4.222 1.00 95.19 88 LYS A O 1
ATOM 742 N N . GLU A 1 89 ? -1.978 -4.419 5.289 1.00 94.75 89 GLU A N 1
ATOM 743 C CA . GLU A 1 89 ? -1.703 -5.231 4.102 1.00 94.75 89 GLU A CA 1
ATOM 744 C C . GLU A 1 89 ? -2.822 -5.136 3.056 1.00 94.75 89 GLU A C 1
ATOM 746 O O . GLU A 1 89 ? -2.530 -4.979 1.867 1.00 94.75 89 GLU A O 1
ATOM 751 N N . ALA A 1 90 ? -4.089 -5.179 3.479 1.00 93.19 90 ALA A N 1
ATOM 752 C CA . ALA A 1 90 ? -5.244 -5.043 2.598 1.00 93.19 90 ALA A CA 1
ATOM 753 C C . ALA A 1 90 ? -5.331 -3.647 1.969 1.00 93.19 90 ALA A C 1
ATOM 755 O O . ALA A 1 90 ? -5.540 -3.548 0.759 1.00 93.19 90 ALA A O 1
ATOM 756 N N . THR A 1 91 ? -5.105 -2.583 2.745 1.00 91.44 91 THR A N 1
ATOM 757 C CA . THR A 1 91 ? -5.031 -1.202 2.243 1.00 91.44 91 THR A CA 1
ATOM 758 C C . THR A 1 91 ? -3.954 -1.087 1.166 1.00 91.44 91 THR A C 1
ATOM 760 O O . THR A 1 91 ? -4.255 -0.743 0.022 1.00 91.44 91 THR A O 1
ATOM 763 N N . ARG A 1 92 ? -2.721 -1.519 1.460 1.00 90.00 92 ARG A N 1
ATOM 764 C CA . ARG A 1 92 ? -1.625 -1.503 0.480 1.00 90.00 92 ARG A CA 1
ATOM 765 C C . ARG A 1 92 ? -1.955 -2.304 -0.781 1.00 90.00 92 ARG A C 1
ATOM 767 O O . ARG A 1 92 ? -1.660 -1.861 -1.889 1.00 90.00 92 ARG A O 1
ATOM 774 N N . LYS A 1 93 ? -2.554 -3.488 -0.625 1.00 87.88 93 LYS A N 1
ATOM 775 C CA . LYS A 1 93 ? -2.848 -4.410 -1.732 1.00 87.88 93 LYS A CA 1
ATOM 776 C C . LYS A 1 93 ? -3.990 -3.927 -2.625 1.00 87.88 93 LYS A C 1
ATOM 778 O O . LYS A 1 93 ? -3.894 -4.076 -3.840 1.00 87.88 93 LYS A O 1
ATOM 783 N N . TYR A 1 94 ? -5.072 -3.416 -2.041 1.00 88.12 94 TYR A N 1
ATOM 784 C CA . TYR A 1 94 ? -6.322 -3.173 -2.764 1.00 88.12 94 TYR A CA 1
ATOM 785 C C . TYR A 1 94 ? -6.597 -1.701 -3.056 1.00 88.12 94 TYR A C 1
ATOM 787 O O . TYR A 1 94 ? -7.157 -1.421 -4.110 1.00 88.12 94 TYR A O 1
ATOM 795 N N . SER A 1 95 ? -6.205 -0.755 -2.196 1.00 85.25 95 SER A N 1
ATOM 796 C CA . SER A 1 95 ? -6.31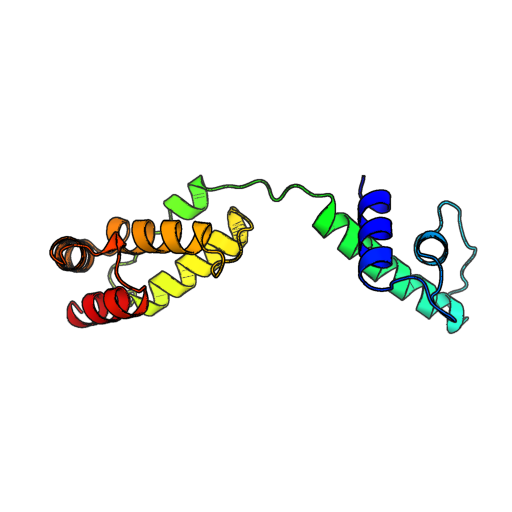1 0.679 -2.518 1.00 85.25 95 SER A CA 1
ATOM 797 C C . SER A 1 95 ? -5.033 1.234 -3.137 1.00 85.25 95 SER A C 1
ATOM 799 O O . SER A 1 95 ? -5.057 2.291 -3.768 1.00 85.25 95 SER A O 1
ATOM 801 N N . GLY A 1 96 ? -3.908 0.539 -2.951 1.00 84.12 96 GLY A N 1
ATOM 802 C CA . GLY A 1 96 ? -2.617 1.029 -3.400 1.00 84.12 96 GLY A CA 1
ATOM 803 C C . GLY A 1 96 ? -2.088 2.210 -2.593 1.00 84.12 96 GLY A C 1
ATOM 804 O O . GLY A 1 96 ? -1.100 2.805 -3.014 1.00 84.12 96 GLY A O 1
ATOM 805 N N . MET A 1 97 ? -2.732 2.567 -1.483 1.00 87.44 97 MET A N 1
ATOM 806 C CA . MET A 1 97 ? -2.243 3.602 -0.578 1.00 87.44 97 MET A CA 1
ATOM 807 C C . MET A 1 97 ? -1.070 3.075 0.243 1.00 87.44 97 MET A C 1
ATOM 809 O O . MET A 1 97 ? -1.041 1.898 0.614 1.00 87.44 97 MET A O 1
ATOM 813 N N . ASP A 1 98 ? -0.124 3.959 0.541 1.00 88.94 98 ASP A N 1
ATOM 814 C CA . ASP A 1 98 ? 0.852 3.709 1.593 1.00 88.94 98 ASP A CA 1
ATOM 815 C C . ASP A 1 98 ? 0.120 3.734 2.948 1.00 88.94 98 ASP A C 1
ATOM 817 O O . ASP A 1 98 ? -0.536 4.731 3.238 1.00 88.94 98 ASP A O 1
ATOM 821 N N . PRO A 1 99 ? 0.162 2.666 3.768 1.00 90.31 99 PRO A N 1
ATOM 822 C CA . PRO A 1 99 ? -0.455 2.661 5.095 1.00 90.31 99 PRO A CA 1
ATOM 823 C C . PRO A 1 99 ? 0.033 3.773 6.032 1.00 90.31 99 PRO A C 1
ATOM 825 O O . PRO A 1 99 ? -0.662 4.068 7.005 1.00 90.31 99 PRO A O 1
ATOM 828 N N . ASP A 1 100 ? 1.202 4.356 5.758 1.00 90.19 100 ASP A N 1
ATOM 829 C CA . ASP A 1 100 ? 1.786 5.433 6.556 1.00 90.19 100 ASP A CA 1
ATOM 830 C C . ASP A 1 100 ? 1.449 6.839 6.011 1.00 90.19 100 ASP A C 1
ATOM 832 O O . ASP A 1 100 ? 1.763 7.842 6.651 1.00 90.19 100 ASP A O 1
ATOM 836 N N . ASP A 1 101 ? 0.738 6.932 4.879 1.00 91.56 101 ASP A N 1
ATOM 837 C CA . ASP A 1 101 ? 0.178 8.191 4.374 1.00 91.56 101 ASP A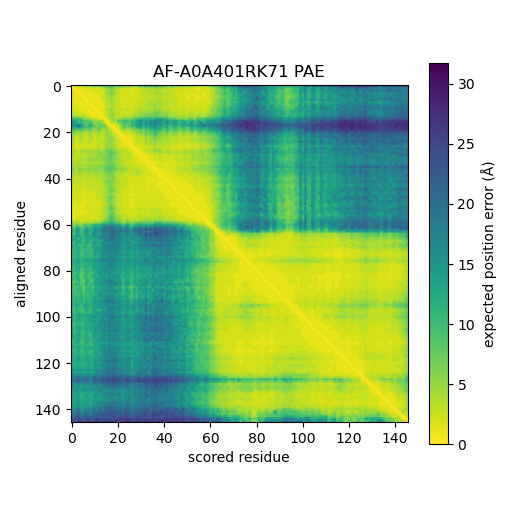 CA 1
ATOM 838 C C . ASP A 1 101 ? -0.925 8.732 5.316 1.00 91.56 101 ASP A C 1
ATOM 840 O O . ASP A 1 101 ? -1.754 7.949 5.796 1.00 91.56 101 ASP A O 1
ATOM 844 N N . PRO A 1 102 ? -1.017 10.056 5.562 1.00 91.19 102 PRO A N 1
ATOM 845 C CA . PRO A 1 102 ? -2.000 10.632 6.484 1.00 91.19 102 PRO A CA 1
ATOM 846 C C . PRO A 1 102 ? -3.461 10.266 6.180 1.00 91.19 102 PRO A C 1
ATOM 848 O O . PRO A 1 102 ? -4.250 10.031 7.101 1.00 91.19 102 PRO A O 1
ATOM 851 N N . VAL A 1 103 ? -3.837 10.181 4.900 1.00 90.44 103 VAL A N 1
ATOM 852 C CA . VAL A 1 103 ? -5.199 9.808 4.492 1.00 90.44 103 VAL A CA 1
ATOM 853 C C . VAL A 1 103 ? -5.450 8.334 4.804 1.00 90.44 103 VAL A C 1
ATOM 855 O O . VAL A 1 103 ? -6.499 7.977 5.350 1.00 90.44 103 VAL A O 1
ATOM 858 N N . ALA A 1 104 ? -4.472 7.474 4.510 1.00 91.25 104 ALA A N 1
ATOM 859 C CA . ALA A 1 104 ? -4.550 6.050 4.809 1.00 91.25 104 ALA A CA 1
ATOM 860 C C . ALA A 1 104 ? -4.602 5.784 6.318 1.00 91.25 104 ALA A C 1
ATOM 862 O O . ALA A 1 104 ? -5.390 4.947 6.757 1.00 91.25 104 ALA A O 1
ATOM 863 N N . GLN A 1 105 ? -3.836 6.521 7.125 1.00 92.88 105 GLN A N 1
ATOM 864 C CA . GLN A 1 105 ? -3.868 6.407 8.583 1.00 92.88 105 GLN A CA 1
ATOM 865 C C . GLN A 1 105 ? -5.229 6.796 9.170 1.00 92.88 105 GLN A C 1
ATOM 867 O O . GLN A 1 105 ? -5.737 6.102 10.056 1.00 92.88 105 GLN A O 1
ATOM 872 N N . GLY A 1 106 ? -5.857 7.859 8.655 1.00 92.38 106 GLY A N 1
ATOM 873 C CA . GLY A 1 106 ? -7.225 8.227 9.028 1.00 92.38 106 GLY A CA 1
ATOM 874 C C . GLY A 1 106 ? -8.218 7.096 8.748 1.00 92.38 106 GLY A C 1
ATOM 875 O O . GLY A 1 106 ? -8.985 6.703 9.630 1.00 92.38 106 GLY A O 1
ATOM 876 N N . LEU A 1 107 ? -8.145 6.508 7.550 1.00 91.94 107 LEU A N 1
ATOM 877 C CA . LEU A 1 107 ? -8.982 5.374 7.158 1.00 91.94 107 LEU A CA 1
ATOM 878 C C . LEU A 1 107 ? -8.738 4.139 8.033 1.00 91.94 107 LEU A C 1
ATOM 880 O O . LEU A 1 107 ? -9.689 3.508 8.491 1.00 91.94 107 LEU A O 1
ATOM 884 N N . LEU A 1 108 ? -7.471 3.808 8.291 1.00 94.19 108 LEU A N 1
ATOM 885 C CA . LEU A 1 108 ? -7.080 2.675 9.125 1.00 94.19 108 LEU A CA 1
ATOM 886 C C . LEU A 1 108 ? -7.621 2.817 10.548 1.00 94.19 108 LEU A C 1
ATOM 888 O O . LEU A 1 108 ? -8.103 1.827 11.086 1.00 94.19 108 LEU A O 1
ATOM 892 N N . LYS A 1 109 ? -7.607 4.020 11.141 1.00 94.56 109 LYS A N 1
ATOM 893 C CA . LYS A 1 109 ? -8.201 4.262 12.469 1.00 94.56 109 LYS A CA 1
ATOM 894 C C . LYS A 1 109 ? -9.703 4.000 12.481 1.00 94.56 109 LYS A C 1
ATOM 896 O O . LYS A 1 109 ? -10.182 3.251 13.330 1.00 94.56 109 LYS A O 1
ATOM 901 N N . VAL A 1 110 ? -10.436 4.564 11.519 1.00 94.31 110 VAL A N 1
ATOM 902 C CA . VAL A 1 110 ? -11.885 4.330 11.392 1.00 94.31 110 VAL A CA 1
ATOM 903 C C . VAL A 1 110 ? -12.176 2.839 11.240 1.00 94.31 110 VAL A C 1
ATOM 905 O O . VAL A 1 110 ? -13.082 2.309 11.887 1.00 94.31 110 VAL A O 1
ATOM 908 N N . GLN A 1 111 ? -11.386 2.139 10.429 1.00 95.00 111 GLN A N 1
ATOM 909 C CA . GLN A 1 111 ? -11.625 0.733 10.145 1.00 95.00 111 GLN A CA 1
ATOM 910 C C . GLN A 1 111 ? -11.228 -0.195 11.277 1.00 95.00 111 GLN A C 1
ATOM 912 O O . GLN A 1 111 ? -11.966 -1.128 11.572 1.00 95.00 111 GLN A O 1
ATOM 917 N N . PHE A 1 112 ? -10.131 0.103 11.962 1.00 96.00 112 PHE A N 1
ATOM 918 C CA . PHE A 1 112 ? -9.738 -0.604 13.167 1.00 96.00 112 PHE A CA 1
ATOM 919 C C . PHE A 1 112 ? -10.857 -0.546 14.213 1.00 96.00 112 PHE A C 1
ATOM 921 O O . PHE A 1 112 ? -11.330 -1.581 14.661 1.00 96.00 112 PHE A O 1
ATOM 928 N N . VAL A 1 113 ? -11.391 0.644 14.503 1.00 95.38 113 VAL A N 1
ATOM 929 C CA . VAL A 1 113 ? -12.471 0.800 15.492 1.00 95.38 113 VAL A CA 1
ATOM 930 C C . VAL A 1 113 ? -13.779 0.148 15.037 1.00 95.38 113 VAL A C 1
ATOM 932 O O . VAL A 1 113 ? -14.430 -0.539 15.819 1.00 95.38 113 VAL A O 1
ATOM 935 N N . THR A 1 114 ? -14.198 0.351 13.785 1.00 94.50 114 THR A N 1
ATOM 936 C CA . THR A 1 114 ? -15.529 -0.091 13.318 1.00 94.50 114 THR A CA 1
ATOM 937 C C . THR A 1 114 ? -15.602 -1.552 12.882 1.00 94.50 114 THR A C 1
ATOM 939 O O . THR A 1 114 ? -16.705 -2.089 12.757 1.00 94.50 114 THR A O 1
ATOM 942 N N . LYS A 1 115 ?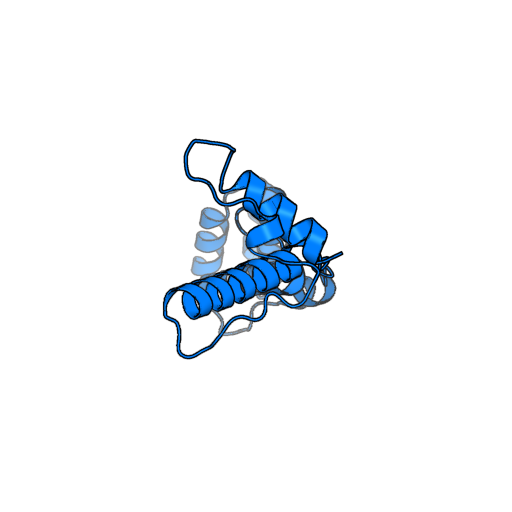 -14.459 -2.190 12.608 1.00 96.56 115 LYS A N 1
ATOM 943 C CA . LYS A 1 115 ? -14.371 -3.583 12.144 1.00 96.56 115 LYS A CA 1
ATOM 944 C C . LYS A 1 115 ? -13.657 -4.505 13.133 1.00 96.56 115 LYS A C 1
ATOM 946 O O . LYS A 1 115 ? -13.502 -5.688 12.824 1.00 96.56 115 LYS A O 1
ATOM 951 N N . SER A 1 116 ? -13.249 -3.987 14.291 1.00 96.50 116 SER A N 1
ATOM 952 C CA . SER A 1 116 ? -12.845 -4.799 15.437 1.00 96.50 116 SER A CA 1
ATOM 953 C C . SER A 1 116 ? -13.974 -5.713 15.912 1.00 96.50 116 SER A C 1
ATOM 955 O O . SER A 1 116 ? -15.151 -5.475 15.632 1.00 96.50 116 SER A O 1
ATOM 957 N N . TRP A 1 117 ? -13.607 -6.763 16.646 1.00 96.56 117 TRP A N 1
ATOM 958 C CA . TRP A 1 117 ? -14.571 -7.678 17.252 1.00 96.56 117 TRP A CA 1
ATOM 959 C C . TRP A 1 117 ? -15.508 -6.907 18.205 1.00 96.56 117 TRP A C 1
ATOM 961 O O . TRP A 1 117 ? -15.034 -5.959 18.838 1.00 96.56 117 TRP A O 1
ATOM 971 N N . PRO A 1 118 ? -16.804 -7.263 18.339 1.00 94.94 118 PRO A N 1
ATOM 972 C CA . PRO A 1 118 ? -17.794 -6.428 19.027 1.00 94.94 118 PRO A CA 1
ATOM 973 C C . PRO A 1 118 ? -17.401 -5.944 20.430 1.00 94.94 118 PRO A C 1
ATOM 975 O O . PRO A 1 118 ? -17.649 -4.783 20.760 1.00 94.94 118 PRO A O 1
ATOM 978 N N . ASP A 1 119 ? -16.748 -6.786 21.234 1.00 92.00 119 ASP A N 1
ATOM 979 C CA . ASP A 1 119 ? -16.324 -6.420 22.593 1.00 92.00 119 ASP A CA 1
ATOM 980 C C . ASP A 1 119 ? -15.227 -5.344 22.573 1.00 92.00 119 ASP A C 1
ATOM 982 O O . ASP A 1 119 ? -15.332 -4.325 23.255 1.00 92.00 119 ASP A O 1
ATOM 986 N N . ILE A 1 120 ? -14.225 -5.510 21.702 1.00 93.62 120 ILE A N 1
ATOM 987 C CA . ILE A 1 120 ? -13.156 -4.527 21.480 1.00 93.62 120 ILE A CA 1
ATOM 988 C C . ILE A 1 120 ? -13.730 -3.239 20.885 1.00 93.62 120 ILE A C 1
ATOM 990 O O . ILE A 1 120 ? -13.423 -2.147 21.359 1.00 93.62 120 ILE A O 1
ATOM 994 N N . GLN A 1 121 ? -14.585 -3.351 19.866 1.00 94.75 121 GLN A N 1
ATOM 995 C CA . GLN A 1 121 ? -15.237 -2.210 19.226 1.00 94.75 121 GLN A CA 1
ATOM 996 C C . GLN A 1 121 ? -15.980 -1.351 20.256 1.00 94.75 121 GLN A C 1
ATOM 998 O O . GLN A 1 121 ? -15.853 -0.124 20.242 1.00 94.75 121 GLN A O 1
ATOM 1003 N N . LYS A 1 122 ? -16.729 -1.984 21.165 1.00 93.06 122 LYS A N 1
ATOM 1004 C CA . LYS A 1 122 ? -17.471 -1.291 22.219 1.00 93.06 122 LYS A CA 1
ATOM 1005 C C . LYS A 1 122 ? -16.542 -0.534 23.165 1.00 93.06 122 LYS A C 1
ATOM 1007 O O . LYS A 1 122 ? -16.848 0.604 23.516 1.00 93.06 122 LYS A O 1
ATOM 1012 N N . GLU A 1 123 ? -15.416 -1.123 23.559 1.00 92.25 123 GLU A N 1
ATOM 1013 C CA . GLU A 1 123 ? -14.436 -0.438 24.409 1.00 92.25 123 GLU A CA 1
ATOM 1014 C C . GLU A 1 123 ? -13.725 0.707 23.677 1.00 92.25 123 GLU A C 1
ATOM 1016 O O . GLU A 1 123 ? -13.577 1.792 24.237 1.00 92.25 123 GLU A O 1
ATOM 1021 N N . LEU A 1 124 ? -13.372 0.532 22.400 1.00 93.31 124 LEU A N 1
ATOM 1022 C CA . LEU A 1 124 ? -12.766 1.591 21.588 1.00 93.31 124 LEU A CA 1
ATOM 1023 C C . LEU A 1 124 ? -13.712 2.782 21.384 1.00 93.31 124 LEU A C 1
ATOM 1025 O O . LEU A 1 124 ? -13.279 3.929 21.452 1.00 93.31 124 LEU A O 1
ATOM 1029 N N . GLN A 1 125 ? -15.008 2.538 21.183 1.00 91.06 125 GLN A N 1
ATOM 1030 C CA . GLN A 1 125 ? -16.003 3.603 21.011 1.00 91.06 125 GLN A CA 1
ATOM 1031 C C . GLN A 1 125 ? -16.262 4.408 22.291 1.00 91.06 125 GLN A C 1
ATOM 1033 O O . GLN A 1 125 ? -16.653 5.572 22.205 1.00 91.06 125 GLN A O 1
ATOM 1038 N N . LYS A 1 126 ? -16.026 3.825 23.473 1.00 90.69 126 LYS A N 1
ATOM 1039 C CA . LYS A 1 126 ? -16.105 4.547 24.754 1.00 90.69 126 LYS A CA 1
ATOM 1040 C C . LYS A 1 126 ? -14.942 5.514 24.962 1.00 90.69 126 LYS A C 1
ATOM 1042 O O . LYS A 1 126 ? -15.057 6.428 25.778 1.00 90.69 126 LYS A O 1
ATOM 1047 N N . LEU A 1 127 ? -13.826 5.331 24.254 1.00 87.94 127 LEU A N 1
ATOM 1048 C CA . LEU A 1 127 ? -12.709 6.266 24.297 1.00 87.94 127 LEU A CA 1
ATOM 1049 C C . LEU A 1 127 ? -13.135 7.560 23.600 1.00 87.94 127 LEU A C 1
ATOM 1051 O O . LEU A 1 127 ? -13.117 7.667 22.373 1.00 87.94 127 LEU A O 1
ATOM 1055 N N . GLY A 1 128 ? -13.521 8.561 24.390 1.00 83.00 128 GLY A N 1
ATOM 1056 C CA . GLY A 1 128 ? -13.787 9.902 23.880 1.00 83.00 128 GLY A CA 1
ATOM 1057 C C . GLY A 1 128 ? -12.617 10.396 23.021 1.00 83.00 128 GLY A C 1
ATOM 1058 O O . GLY A 1 128 ? -11.449 10.226 23.393 1.00 83.00 128 GLY A O 1
ATOM 1059 N N . GLY A 1 129 ? -12.944 10.953 21.852 1.00 87.38 129 GLY A N 1
ATOM 1060 C CA . GLY A 1 129 ? -11.958 11.480 20.909 1.00 87.38 129 GLY A CA 1
ATOM 1061 C C . GLY A 1 129 ? -11.051 10.423 20.274 1.00 87.38 129 GLY A C 1
ATOM 1062 O O . GLY A 1 129 ? -9.939 10.754 19.879 1.00 87.38 129 GLY A O 1
ATOM 1063 N N . TRP A 1 130 ? -11.469 9.153 20.157 1.00 90.12 130 TRP A N 1
ATOM 1064 C CA . TRP A 1 130 ? -10.631 8.097 19.559 1.00 90.12 130 TRP A CA 1
ATOM 1065 C C . TRP A 1 130 ? -10.105 8.436 18.153 1.00 90.12 130 TRP A C 1
ATOM 1067 O O . TRP A 1 130 ? -9.042 7.954 17.770 1.00 90.12 130 TRP A O 1
ATOM 1077 N N . SER A 1 131 ? -10.798 9.290 17.393 1.00 87.38 131 SER A N 1
ATOM 1078 C CA . SER A 1 131 ? -10.346 9.775 16.083 1.00 87.38 131 SER A CA 1
ATOM 1079 C C . SER A 1 131 ? -9.075 10.629 16.159 1.00 87.38 131 SER A C 1
ATOM 1081 O O . SER A 1 131 ? -8.267 10.607 15.227 1.00 87.38 131 SER A O 1
ATOM 1083 N N . GLU A 1 132 ? -8.880 11.356 17.260 1.00 89.69 132 GLU A N 1
ATOM 1084 C CA . GLU A 1 132 ? -7.732 12.239 17.511 1.00 89.69 132 GLU A CA 1
ATOM 1085 C C . GLU A 1 132 ? -6.541 11.488 18.119 1.00 89.69 132 GLU A C 1
ATOM 1087 O O . GLU A 1 132 ? -5.409 11.960 18.050 1.00 89.69 132 GLU A O 1
ATOM 1092 N N . ARG A 1 133 ? -6.779 10.290 18.661 1.00 91.12 133 ARG A N 1
ATOM 1093 C CA . ARG A 1 133 ? -5.740 9.446 19.258 1.00 91.12 133 ARG A CA 1
ATOM 1094 C C . ARG A 1 133 ? -4.816 8.826 18.214 1.00 91.12 133 ARG A C 1
ATOM 1096 O O . ARG A 1 133 ? -5.163 8.676 17.031 1.00 91.12 133 ARG A O 1
ATOM 1103 N N . GLN A 1 134 ? -3.632 8.441 18.681 1.00 91.94 134 GLN A N 1
ATOM 1104 C CA . GLN A 1 134 ? -2.676 7.661 17.899 1.00 91.94 134 GLN A CA 1
ATOM 1105 C C . GLN A 1 134 ? -3.126 6.198 17.779 1.00 91.94 134 GLN A C 1
ATOM 1107 O O . GLN A 1 134 ? -3.865 5.686 18.624 1.00 91.94 134 GLN A O 1
ATOM 1112 N N . MET A 1 135 ? -2.684 5.507 16.726 1.00 93.31 135 MET A N 1
ATOM 1113 C CA . MET A 1 135 ? -3.049 4.101 16.494 1.00 93.31 135 MET A CA 1
ATOM 1114 C C . MET A 1 135 ? -2.561 3.194 17.634 1.00 93.31 135 MET A C 1
ATOM 1116 O O . MET A 1 135 ? -3.242 2.247 18.021 1.00 93.31 135 MET A O 1
ATOM 1120 N N . GLU A 1 136 ? -1.409 3.514 18.213 1.00 91.75 136 GLU A N 1
ATOM 1121 C CA . GLU A 1 136 ? -0.790 2.807 19.330 1.00 91.75 136 GLU A CA 1
ATOM 1122 C C . GLU A 1 136 ? -1.683 2.840 20.577 1.00 91.75 136 GLU A C 1
ATOM 1124 O O . GLU A 1 136 ? -1.819 1.830 21.267 1.00 91.75 136 GLU A O 1
ATOM 1129 N N . GLU A 1 137 ? -2.360 3.963 20.840 1.00 91.06 137 GLU A N 1
ATOM 1130 C CA . GLU A 1 137 ? -3.314 4.065 21.950 1.00 91.06 137 GLU A CA 1
ATOM 1131 C C . GLU A 1 137 ? -4.525 3.149 21.735 1.00 91.06 137 GLU A C 1
ATOM 1133 O O . GLU A 1 137 ? -4.959 2.460 22.661 1.00 91.06 137 GLU A O 1
ATOM 1138 N N . LEU A 1 138 ? -5.047 3.097 20.505 1.00 93.12 138 LEU A N 1
ATOM 1139 C CA . LEU A 1 138 ? -6.181 2.239 20.153 1.00 93.12 138 LEU A CA 1
ATOM 1140 C C . LEU A 1 138 ? -5.805 0.754 20.249 1.00 93.12 138 LEU A C 1
ATOM 1142 O O . LEU A 1 138 ? -6.563 -0.041 20.805 1.00 93.12 138 LEU A O 1
ATOM 1146 N N . LEU A 1 139 ? -4.613 0.380 19.778 1.00 93.12 139 LEU A N 1
ATOM 1147 C CA . LEU A 1 139 ? -4.069 -0.973 19.921 1.00 93.12 139 LEU A CA 1
ATOM 1148 C C . LEU A 1 139 ? -3.951 -1.393 21.389 1.00 93.12 139 LEU A C 1
ATOM 1150 O O . LEU A 1 139 ? -4.343 -2.506 21.752 1.00 93.12 139 LEU A O 1
ATOM 1154 N N . MET A 1 140 ? -3.427 -0.504 22.237 1.00 89.38 140 MET A N 1
ATOM 1155 C CA . MET A 1 140 ? -3.275 -0.766 23.667 1.00 89.38 140 MET A CA 1
ATOM 1156 C C . MET A 1 140 ? -4.623 -0.980 24.349 1.00 89.38 140 MET A C 1
ATOM 1158 O O . MET A 1 140 ? -4.744 -1.861 25.196 1.00 89.38 140 MET A O 1
ATOM 1162 N N . CYS A 1 141 ? -5.646 -0.211 23.979 1.00 86.75 141 CYS A N 1
ATOM 1163 C CA . CYS A 1 141 ? -6.999 -0.419 24.481 1.00 86.75 141 CYS A CA 1
ATOM 1164 C C . CYS A 1 141 ? -7.595 -1.747 24.010 1.00 86.75 141 CYS A C 1
ATOM 1166 O O . CYS A 1 141 ? -8.068 -2.505 24.848 1.00 86.75 141 CYS A O 1
ATOM 1168 N N . GLY A 1 142 ? -7.505 -2.076 22.718 1.00 80.19 142 GLY A N 1
ATOM 1169 C CA . GLY A 1 142 ? -8.040 -3.343 22.211 1.00 80.19 142 GLY A CA 1
ATOM 1170 C C . GLY A 1 142 ? -7.358 -4.575 22.810 1.00 80.19 142 GLY A C 1
ATOM 1171 O O . GLY A 1 142 ? -8.002 -5.599 23.011 1.00 80.19 142 GLY A O 1
ATOM 1172 N N . THR A 1 143 ? -6.072 -4.474 23.154 1.00 83.62 143 THR A N 1
ATOM 1173 C CA . THR A 1 143 ? -5.330 -5.583 23.779 1.00 83.62 143 THR A CA 1
ATOM 1174 C C . THR A 1 143 ? -5.795 -5.861 25.211 1.00 83.62 143 THR A C 1
ATOM 1176 O O . THR A 1 143 ? -5.701 -6.995 25.661 1.00 83.62 143 THR A O 1
ATOM 1179 N N . LYS A 1 144 ? -6.340 -4.862 25.921 1.00 80.75 144 LYS A N 1
ATOM 1180 C CA . LYS A 1 144 ? -6.876 -5.026 27.288 1.00 80.75 144 LYS A CA 1
ATOM 1181 C C . LYS A 1 144 ? -8.231 -5.742 27.335 1.00 80.75 144 LYS A C 1
ATOM 1183 O O . LYS A 1 144 ? -8.703 -6.045 28.424 1.00 80.75 144 LYS A O 1
ATOM 1188 N N . CYS A 1 145 ? -8.876 -5.933 26.187 1.00 72.06 145 CYS A N 1
ATOM 1189 C CA . CYS A 1 145 ? -10.212 -6.517 26.074 1.00 72.06 145 CYS A CA 1
ATOM 1190 C C . CYS A 1 145 ? -10.201 -8.014 25.731 1.00 72.06 145 CYS A C 1
ATOM 1192 O O . CYS A 1 145 ? -11.276 -8.603 25.649 1.00 72.06 145 CYS A O 1
ATOM 1194 N N . MET A 1 146 ? -9.022 -8.592 25.480 1.00 66.38 146 MET A N 1
ATOM 1195 C CA . MET A 1 146 ? -8.816 -10.039 25.334 1.00 66.38 146 MET A CA 1
ATOM 1196 C C . MET A 1 146 ? -8.505 -10.661 26.691 1.00 66.38 146 MET A C 1
ATOM 1198 O O . MET A 1 146 ? -8.982 -11.790 26.924 1.00 66.38 146 MET A O 1
#

Solvent-accessible surface area (backbone atoms only — not comparable to full-atom values): 8310 Å² total; per-residue (Å²): 103,35,66,65,37,18,37,56,53,46,42,69,76,52,61,91,53,94,89,62,78,57,46,57,77,44,55,58,94,59,89,81,80,69,45,83,90,38,70,73,36,42,51,48,53,50,47,30,52,51,40,50,55,48,2,46,64,68,49,47,78,65,70,61,38,55,67,66,41,69,66,58,58,40,49,94,90,52,51,55,68,59,40,50,51,52,50,42,51,36,35,36,72,28,42,57,44,56,56,82,38,73,69,40,40,55,51,48,52,55,44,51,46,75,28,34,39,71,72,35,22,55,56,48,69,67,42,81,63,55,86,79,51,56,69,68,59,54,45,56,54,38,57,74,66,113

Secondary structure (DSSP, 8-state):
-HHHHHHHHHHHHS-S-TTPPPHHHHS-SS-----TTSHHHHHHHHHHHHHHHHHHHHHS-----HHHHHH----TT--HHHHHHHHHHHIIIII---TTSHHHHHHHHHHHHHHS-HHHHHHHHHSTTTTTS-HHHHHHHHHTT-

Mean predicted aligned error: 9.39 Å

Foldseek 3Di:
DLLVQLQVVLCVVPPDDPPDDHSCQLAPPDPPVQDPVDPVSVVSVVSVVVSSVRSCVRVDPLQAPVVQLLPQAADPPHALVNSLVVSQVSCCNRRVDNCPDPVNVLVSQVSSLVRYDPQLNVQCVVPPPSSVDDPVVSSVSSNVRD

Organism: Chiloscyllium punctatum (NCBI:txid137246)

InterPro domains:
  IPR003036 Core shell protein Gag P30 [PF02093] (23-140)
  IPR008919 Retrovirus capsid, N-terminal [G3DSA:1.10.375.10] (1-60)
  IPR050462 Retroviral Gag-Pol polyproteins [PTHR33166] (19-141)